Protein AF-A0A4Y2B7N2-F1 (afdb_monomer_lite)

pLDDT: mean 84.97, std 14.89, range [54.94, 98.25]

Radius of gyration: 30.58 Å; chains: 1; bounding box: 47×73×55 Å

Organism: Araneus ventricosus (NCBI:txid182803)

Sequence (98 aa):
MLKFFFLSALVISVQVVTLLVLLHSSGAAGFRIDRNSFTKSPVILVPGDGGSQLDAKLNKPSRVHRFCGKKTEDYFNLWLNPELLMPGILNCWVDNMR

Structure (mmCIF, N/CA/C/O backbone):
data_AF-A0A4Y2B7N2-F1
#
_entry.id   AF-A0A4Y2B7N2-F1
#
loop_
_atom_site.group_PDB
_atom_site.id
_atom_site.type_symbol
_atom_site.label_atom_id
_atom_site.label_alt_id
_atom_site.label_comp_id
_atom_site.label_asym_id
_atom_site.label_entity_id
_atom_site.label_seq_id
_atom_site.pdbx_PDB_ins_code
_atom_site.Cartn_x
_atom_site.Cartn_y
_atom_site.Cartn_z
_atom_site.occupancy
_atom_site.B_iso_or_equiv
_atom_site.auth_seq_id
_atom_site.auth_comp_id
_atom_site.auth_asym_id
_atom_site.auth_atom_id
_atom_site.pdbx_PDB_model_num
ATOM 1 N N . MET A 1 1 ? -23.591 61.390 8.360 1.00 55.84 1 MET A N 1
ATOM 2 C CA . MET A 1 1 ? -24.714 60.887 9.185 1.00 55.84 1 MET A CA 1
ATOM 3 C C . MET A 1 1 ? -25.052 59.419 8.919 1.00 55.84 1 MET A C 1
ATOM 5 O O . MET A 1 1 ? -25.140 58.671 9.878 1.00 55.84 1 MET A O 1
ATOM 9 N N . LEU A 1 2 ? -25.153 58.963 7.664 1.00 56.44 2 LEU A N 1
ATOM 10 C CA . LEU A 1 2 ? -25.573 57.586 7.341 1.00 56.44 2 LEU A CA 1
ATOM 11 C C . LEU A 1 2 ? -24.652 56.475 7.906 1.00 56.44 2 LEU A C 1
ATOM 13 O O . LEU A 1 2 ? -25.142 55.486 8.434 1.00 56.44 2 LEU A O 1
ATOM 17 N N . LYS A 1 3 ? -23.322 56.667 7.902 1.00 54.94 3 LYS A N 1
ATOM 18 C CA . LYS A 1 3 ? -22.353 55.695 8.461 1.00 54.94 3 LYS A CA 1
ATOM 19 C C . LYS A 1 3 ? -22.520 55.433 9.967 1.00 54.94 3 LYS A C 1
ATOM 21 O O . LYS A 1 3 ? -22.296 54.314 10.406 1.00 54.94 3 LYS A O 1
ATOM 26 N N . PHE A 1 4 ? -22.940 56.437 10.742 1.00 60.44 4 PHE A N 1
ATOM 27 C CA . PHE A 1 4 ? -23.185 56.287 12.184 1.00 60.44 4 PHE A CA 1
ATOM 28 C C . PHE A 1 4 ? -24.428 55.435 12.465 1.00 60.44 4 PHE A C 1
ATOM 30 O O . PHE A 1 4 ? -24.431 54.653 13.408 1.00 60.44 4 PHE A O 1
ATOM 37 N N . PHE A 1 5 ? -25.446 55.547 11.608 1.00 60.81 5 PHE A N 1
ATOM 38 C CA . PHE A 1 5 ? -26.694 54.792 11.718 1.00 60.81 5 PHE A CA 1
ATOM 39 C C . PHE A 1 5 ? -26.506 53.306 11.373 1.00 60.81 5 PHE A C 1
ATOM 41 O O . PHE A 1 5 ? -27.065 52.433 12.029 1.00 60.81 5 PHE A O 1
ATOM 48 N N . PHE A 1 6 ? -25.666 53.003 10.377 1.00 64.44 6 PHE A N 1
ATOM 49 C CA . PHE A 1 6 ? -25.309 51.620 10.040 1.00 64.44 6 PHE A CA 1
ATOM 50 C C . PHE A 1 6 ? -24.447 50.957 11.122 1.00 64.44 6 PHE A C 1
ATOM 52 O O . PHE A 1 6 ? -24.633 49.778 11.416 1.00 64.44 6 PHE A O 1
ATOM 59 N N . LEU A 1 7 ? -23.532 51.710 11.743 1.00 69.12 7 LEU A N 1
ATOM 60 C CA . LEU A 1 7 ? -22.664 51.184 12.795 1.00 69.12 7 LEU A CA 1
ATOM 61 C C . LEU A 1 7 ? -23.449 50.880 14.080 1.00 69.12 7 LEU A C 1
ATOM 63 O O . LEU A 1 7 ? -23.232 49.837 14.690 1.00 69.12 7 LEU A O 1
ATOM 67 N N . SER A 1 8 ? -24.403 51.736 14.461 1.00 71.06 8 SER A N 1
ATOM 68 C CA . SER A 1 8 ? -25.267 51.477 15.618 1.00 71.06 8 SER A CA 1
ATOM 69 C C . SER A 1 8 ? -26.218 50.303 15.379 1.00 71.06 8 SER A C 1
ATOM 71 O O . SER A 1 8 ? -26.356 49.458 16.259 1.00 71.06 8 SER A O 1
ATOM 73 N N . ALA A 1 9 ? -26.810 50.186 14.185 1.00 73.25 9 ALA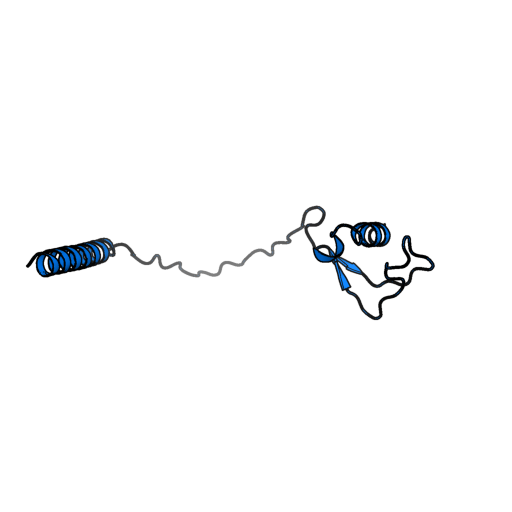 A N 1
ATOM 74 C CA . ALA A 1 9 ? -27.674 49.057 13.833 1.00 73.25 9 ALA A CA 1
ATOM 75 C C . ALA A 1 9 ? -26.925 47.711 13.888 1.00 73.25 9 ALA A C 1
ATOM 77 O O . ALA A 1 9 ? -27.443 46.736 14.438 1.00 73.25 9 ALA A O 1
ATOM 78 N N . LEU A 1 10 ? -25.682 47.668 13.391 1.00 74.69 10 LEU A N 1
ATOM 79 C CA . LEU A 1 10 ? -24.848 46.467 13.452 1.00 74.69 10 LEU A CA 1
ATOM 80 C C . LEU A 1 10 ? -24.482 46.110 14.902 1.00 74.69 10 LEU A C 1
ATOM 82 O O . LEU A 1 10 ? -24.634 44.957 15.302 1.00 74.69 10 LEU A O 1
ATOM 86 N N . VAL A 1 11 ? -24.078 47.090 15.716 1.00 77.69 11 VAL A N 1
ATOM 87 C CA . VAL A 1 11 ? -23.728 46.866 17.131 1.00 77.69 11 VAL A CA 1
ATOM 88 C C . VAL A 1 11 ? -24.931 46.361 17.935 1.00 77.69 11 VAL A C 1
ATOM 90 O O . VAL A 1 11 ? -24.788 45.415 18.708 1.00 77.69 11 VAL A O 1
ATOM 93 N N . ILE A 1 12 ? -26.123 46.923 17.715 1.00 81.06 12 ILE A N 1
ATOM 94 C CA . ILE A 1 12 ? -27.355 46.477 18.384 1.00 81.06 12 ILE A CA 1
ATOM 95 C C . ILE A 1 12 ? -27.681 45.031 17.993 1.00 81.06 12 ILE A C 1
ATOM 97 O O . ILE A 1 12 ? -27.989 44.219 18.865 1.00 81.06 12 ILE A O 1
ATOM 101 N N . SER A 1 13 ? -27.546 44.677 16.711 1.00 80.69 13 SER A N 1
ATOM 102 C CA . SER A 1 13 ? -27.811 43.308 16.253 1.00 80.69 13 SER A CA 1
ATOM 103 C C . SER A 1 13 ? -26.869 42.278 16.894 1.00 80.69 13 SER A C 1
ATOM 105 O O . SER A 1 13 ? -27.325 41.232 17.354 1.00 80.69 13 SER A O 1
ATOM 107 N N . VAL A 1 14 ? -25.575 42.598 17.026 1.00 81.50 14 VAL A N 1
ATOM 108 C CA . VAL A 1 14 ? -24.573 41.711 17.644 1.00 81.50 14 VAL A CA 1
ATOM 109 C C . VAL A 1 14 ? -24.843 41.516 19.141 1.00 81.50 14 VAL A C 1
ATOM 111 O O . VAL A 1 14 ? -24.757 40.391 19.640 1.00 81.50 14 VAL A O 1
ATOM 114 N N . GLN A 1 15 ? -25.212 42.580 19.861 1.00 80.69 15 GLN A N 1
ATOM 115 C CA . GLN A 1 15 ? -25.510 42.500 21.298 1.00 80.69 15 GLN A CA 1
ATOM 116 C C . GLN A 1 15 ? -26.779 41.680 21.574 1.00 80.69 15 GLN A C 1
ATOM 118 O O . GLN A 1 15 ? -26.787 40.854 22.485 1.00 80.69 15 GLN A O 1
ATOM 123 N N . VAL A 1 16 ? -27.822 41.838 20.750 1.00 86.00 16 VAL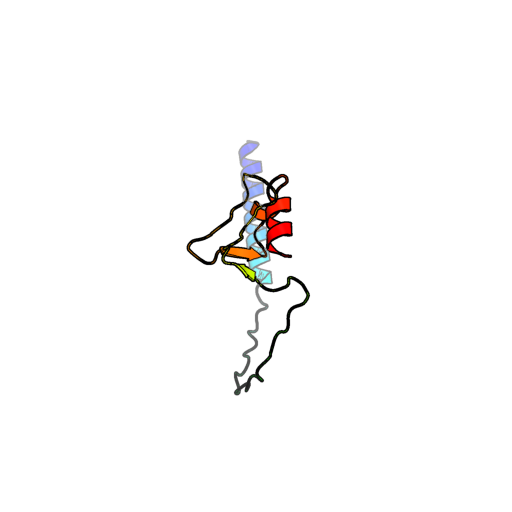 A N 1
ATOM 124 C CA . VAL A 1 16 ? -29.075 41.073 20.879 1.00 86.00 16 VAL A CA 1
ATOM 125 C C . VAL A 1 16 ? -28.852 39.586 20.602 1.00 86.00 16 VAL A C 1
ATOM 127 O O . VAL A 1 16 ? -29.322 38.749 21.370 1.00 86.00 16 VAL A O 1
ATOM 130 N N . VAL A 1 17 ? -28.090 39.240 19.558 1.00 81.94 17 VAL A N 1
ATOM 131 C CA . VAL A 1 17 ? -27.763 37.836 19.246 1.00 81.94 17 VAL A CA 1
ATOM 132 C C . VAL A 1 17 ? -26.935 37.205 20.366 1.00 81.94 17 VAL A C 1
ATOM 134 O O . VAL A 1 17 ? -27.237 36.093 20.793 1.00 81.94 17 VAL A O 1
ATOM 137 N N . THR A 1 18 ? -25.947 37.924 20.902 1.00 79.94 18 THR A N 1
ATOM 138 C CA . THR A 1 18 ? -25.128 37.436 22.025 1.00 79.94 18 THR A CA 1
ATOM 139 C C . THR A 1 18 ? -25.985 37.183 23.269 1.00 79.94 18 THR A C 1
ATOM 141 O O . THR A 1 18 ? -25.869 36.128 23.888 1.00 79.94 18 THR A O 1
ATOM 144 N N . LEU A 1 19 ? -26.905 38.096 23.601 1.00 81.69 19 LEU A N 1
ATOM 145 C CA . LEU A 1 19 ? -27.817 37.936 24.736 1.00 81.69 19 LEU A CA 1
ATOM 146 C C . LEU A 1 19 ? -28.776 36.748 24.538 1.00 81.69 19 LEU A C 1
ATOM 148 O O . LEU A 1 19 ? -28.981 35.968 25.464 1.00 81.69 19 LEU A O 1
ATOM 152 N N . LEU A 1 20 ? -29.317 36.564 23.328 1.00 79.06 20 LEU A N 1
ATOM 153 C CA . LEU A 1 20 ? -30.194 35.434 22.993 1.00 79.06 20 LEU A CA 1
ATOM 154 C C . LEU A 1 20 ? -29.472 34.083 23.082 1.00 79.06 20 LEU A C 1
ATOM 156 O O . LEU A 1 20 ? -30.052 33.122 23.589 1.00 79.06 20 LEU A O 1
ATOM 160 N N . VAL A 1 21 ? -28.215 34.013 22.631 1.00 77.38 21 VAL A N 1
ATOM 161 C CA . VAL A 1 21 ? -27.375 32.807 22.730 1.00 77.38 21 VAL A CA 1
ATOM 162 C C . VAL A 1 21 ? -27.059 32.483 24.192 1.00 77.38 21 VAL A C 1
ATOM 164 O O . VAL A 1 21 ? -27.159 31.325 24.596 1.00 77.38 21 VAL A O 1
ATOM 167 N N . LEU A 1 22 ? -26.751 33.495 25.011 1.00 70.50 22 LEU A N 1
ATOM 168 C CA . LEU A 1 22 ? -26.517 33.309 26.446 1.00 70.50 22 LEU A CA 1
ATOM 169 C C . LEU A 1 22 ? -27.781 32.820 27.173 1.00 70.50 22 LEU A C 1
ATOM 171 O O . LEU A 1 22 ? -27.692 31.892 27.977 1.00 70.50 22 LEU A O 1
ATOM 175 N N . LEU A 1 23 ? -28.958 33.363 26.844 1.00 69.69 23 LEU A N 1
ATOM 176 C CA . LEU A 1 23 ? -30.238 32.942 27.433 1.00 69.69 23 LEU A CA 1
ATOM 177 C C . LEU A 1 23 ? -30.643 31.502 27.056 1.00 69.69 23 LEU A C 1
ATOM 179 O O . LEU A 1 23 ? -31.272 30.825 27.865 1.00 69.69 23 LEU A O 1
ATOM 183 N N . HIS A 1 24 ? -30.244 30.996 25.883 1.00 61.03 24 HIS A N 1
ATOM 184 C CA . HIS A 1 24 ? -30.530 29.613 25.460 1.00 61.03 24 HIS A CA 1
ATOM 185 C C . HIS A 1 24 ? -29.615 28.554 26.099 1.00 61.03 24 HIS A C 1
ATOM 187 O O . HIS A 1 24 ? -29.888 27.361 25.985 1.00 61.03 24 HIS A O 1
ATOM 193 N N . SER A 1 25 ? -28.539 28.953 26.784 1.00 58.25 25 SER A N 1
ATOM 194 C CA . SER A 1 25 ? -27.532 28.014 27.307 1.00 58.25 25 SER A CA 1
ATOM 195 C C . SER A 1 25 ? -27.886 27.348 28.649 1.00 58.25 25 SER A C 1
ATOM 197 O O . SER A 1 25 ? -27.109 26.542 29.162 1.00 58.25 25 SER A O 1
ATOM 199 N N . SER A 1 26 ? -29.077 27.601 29.209 1.00 61.12 26 SER A N 1
ATOM 200 C CA . SER A 1 26 ? -29.553 26.946 30.442 1.00 61.12 26 SER A CA 1
ATOM 201 C C . SER A 1 26 ? -30.088 25.539 30.157 1.00 61.12 26 SER A C 1
ATOM 203 O O . SER A 1 26 ? -31.276 25.261 30.292 1.00 61.12 26 SER A O 1
ATOM 205 N N . GLY A 1 27 ? -29.212 24.645 29.708 1.00 62.38 27 GLY A N 1
ATOM 206 C CA . GLY A 1 27 ? -29.606 23.317 29.247 1.00 62.38 27 GLY A CA 1
ATOM 207 C C . GLY A 1 27 ? -28.466 22.311 29.219 1.00 62.38 27 GLY A C 1
ATOM 208 O O . GLY A 1 27 ? -28.342 21.559 28.263 1.00 62.38 27 GLY A O 1
ATOM 209 N N . ALA A 1 28 ? -27.621 22.286 30.249 1.00 58.00 28 ALA A N 1
ATOM 210 C CA . ALA A 1 28 ? -26.675 21.193 30.455 1.00 58.00 28 ALA A CA 1
ATOM 211 C C . ALA A 1 28 ? -26.723 20.736 31.916 1.00 58.00 28 ALA A C 1
ATOM 213 O O . ALA A 1 28 ? -25.789 20.937 32.691 1.00 58.00 28 ALA A O 1
ATOM 214 N N . ALA A 1 29 ? -27.836 20.108 32.305 1.00 59.12 29 ALA A N 1
ATOM 215 C CA . ALA A 1 29 ? -27.818 19.196 33.44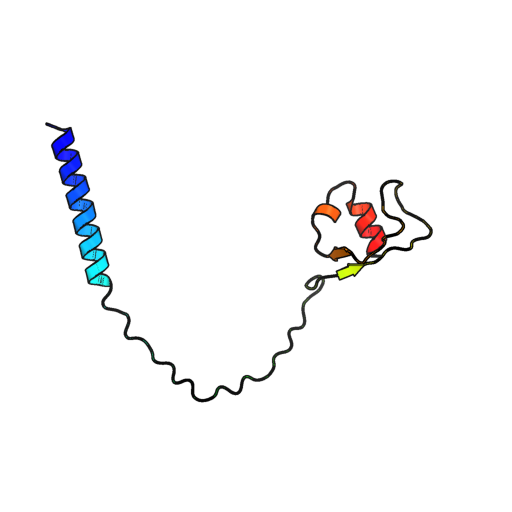0 1.00 59.12 29 ALA A CA 1
ATOM 216 C C . ALA A 1 29 ? -26.887 18.039 33.055 1.00 59.12 29 ALA A C 1
ATOM 218 O O . ALA A 1 29 ? -27.260 17.140 32.303 1.00 59.12 29 ALA A O 1
ATOM 219 N N . GLY A 1 30 ? -25.629 18.133 33.487 1.00 58.19 30 GLY A N 1
ATOM 220 C CA . GLY A 1 30 ? -24.615 17.124 33.230 1.00 58.19 30 GLY A CA 1
ATOM 221 C C . GLY A 1 30 ? -25.079 15.777 33.771 1.00 58.19 30 GLY A C 1
ATOM 222 O O . GLY A 1 30 ? -25.159 15.579 34.982 1.00 58.19 30 GLY A O 1
ATOM 223 N N . PHE A 1 31 ? -25.379 14.851 32.865 1.00 57.19 31 PHE A N 1
ATOM 224 C CA . PHE A 1 31 ? -25.590 13.451 33.190 1.00 57.19 31 PHE A CA 1
ATOM 225 C C . PHE A 1 31 ? -24.281 12.902 33.773 1.00 57.19 31 PHE A C 1
ATOM 227 O O . PHE A 1 31 ? -23.289 12.721 33.064 1.00 57.19 31 PHE A O 1
ATOM 234 N N . ARG A 1 32 ? -24.246 12.686 35.093 1.00 59.50 32 ARG A N 1
ATOM 235 C CA . ARG A 1 32 ? -23.158 11.949 35.738 1.00 59.50 32 ARG A CA 1
ATOM 236 C C . ARG A 1 32 ? -23.326 10.476 35.376 1.00 59.50 32 ARG A C 1
ATOM 238 O O . ARG A 1 32 ? -24.132 9.786 35.989 1.00 59.50 32 ARG A O 1
ATOM 245 N N . ILE A 1 33 ? -22.568 10.007 34.382 1.00 64.50 33 ILE A N 1
ATOM 246 C CA . ILE A 1 33 ? -22.373 8.569 34.180 1.00 64.50 33 ILE A CA 1
ATOM 247 C C . ILE A 1 33 ? -21.591 8.060 35.382 1.00 64.50 33 ILE A C 1
ATOM 249 O O . ILE A 1 33 ? -20.395 8.329 35.514 1.00 64.50 33 ILE A O 1
ATOM 253 N N . ASP A 1 34 ? -22.284 7.350 36.264 1.00 59.66 34 ASP A N 1
ATOM 254 C CA . ASP A 1 34 ? -21.654 6.525 37.278 1.00 59.66 34 ASP A CA 1
ATOM 255 C C . ASP A 1 34 ? -20.801 5.473 36.553 1.00 59.66 34 ASP A C 1
ATOM 257 O O . ASP A 1 34 ? -21.321 4.580 35.879 1.00 59.66 34 ASP A O 1
ATOM 261 N N . ARG A 1 35 ? -19.469 5.621 36.606 1.00 65.12 35 ARG A N 1
ATOM 262 C CA . ARG A 1 35 ? -18.514 4.637 36.075 1.00 65.12 35 ARG A CA 1
ATOM 263 C C . ARG A 1 35 ? -18.439 3.447 37.030 1.00 65.12 35 ARG A C 1
ATOM 265 O O . ARG A 1 35 ? -17.355 3.070 37.468 1.00 65.12 35 ARG A O 1
ATOM 272 N N . ASN A 1 36 ? -19.581 2.841 37.340 1.00 61.28 36 ASN A N 1
ATOM 273 C CA . ASN A 1 36 ? -19.577 1.499 37.885 1.00 61.28 36 ASN A CA 1
ATOM 274 C C . ASN A 1 36 ? -18.960 0.582 36.816 1.00 61.28 36 ASN A C 1
ATOM 276 O O . ASN A 1 36 ? -19.315 0.663 35.640 1.00 61.28 36 ASN A O 1
ATOM 280 N N . SER A 1 37 ? -17.953 -0.185 37.227 1.00 67.38 37 SER A N 1
ATOM 281 C CA . SER A 1 37 ? -17.020 -0.961 36.404 1.00 67.38 37 SER A CA 1
ATOM 282 C C . SER A 1 37 ? -17.680 -1.638 35.195 1.00 67.38 37 SER A C 1
ATOM 284 O O . SER A 1 37 ? -18.207 -2.745 35.288 1.00 67.38 37 SER A O 1
ATOM 286 N N . PHE A 1 38 ? -17.625 -0.986 34.030 1.00 64.75 38 PHE A N 1
ATOM 287 C CA . PHE A 1 38 ? -17.886 -1.649 32.758 1.00 64.75 38 PHE A CA 1
ATOM 288 C C . PHE A 1 38 ? -16.684 -2.555 32.491 1.00 64.75 38 PHE A C 1
ATOM 290 O O . PHE A 1 38 ? -15.658 -2.111 31.966 1.00 64.75 38 PHE A O 1
ATOM 297 N N . THR A 1 39 ? -16.794 -3.825 32.868 1.00 78.12 39 THR A N 1
ATOM 298 C CA . THR A 1 39 ? -15.933 -4.880 32.336 1.00 78.12 39 THR A CA 1
ATOM 299 C C . THR A 1 39 ? -16.183 -4.948 30.831 1.00 78.12 39 THR A C 1
ATOM 301 O O . THR A 1 39 ? -17.113 -5.587 30.345 1.00 78.12 39 THR A O 1
ATOM 304 N N . LYS A 1 40 ? -15.396 -4.187 30.063 1.00 84.88 40 LYS A N 1
ATOM 305 C CA . LYS A 1 40 ? -15.496 -4.190 28.604 1.00 84.88 40 LYS A CA 1
ATOM 306 C C . LYS A 1 40 ? -15.142 -5.586 28.111 1.00 84.88 40 LYS A C 1
ATOM 308 O O . LYS A 1 40 ? -14.051 -6.081 28.381 1.00 84.88 40 LYS A O 1
ATOM 313 N N . SER A 1 41 ? -16.071 -6.205 27.392 1.00 91.12 41 SER A N 1
ATOM 314 C CA . SER A 1 41 ? -15.782 -7.447 26.681 1.00 91.12 41 SER A CA 1
ATOM 315 C C . SER A 1 41 ? -14.780 -7.152 25.557 1.00 91.12 41 SER A C 1
ATOM 317 O O . SER A 1 41 ? -14.923 -6.121 24.891 1.00 91.12 41 SER A O 1
ATOM 319 N N . PRO A 1 42 ? -13.755 -7.997 25.346 1.00 94.56 42 PRO A N 1
ATOM 320 C CA . PRO A 1 42 ? -12.841 -7.824 24.226 1.00 94.56 42 PRO A CA 1
ATOM 321 C C . PRO A 1 42 ? -13.610 -7.954 22.905 1.00 94.56 42 PRO A C 1
ATOM 323 O O . PRO A 1 42 ? -14.446 -8.842 22.751 1.00 94.56 42 PRO A O 1
ATOM 326 N N . VAL A 1 43 ? -13.321 -7.068 21.952 1.00 95.50 43 VAL A N 1
ATOM 327 C CA . VAL A 1 43 ? -13.913 -7.072 20.607 1.00 95.50 43 VAL A CA 1
ATOM 328 C C . VAL A 1 43 ? -12.801 -7.316 19.596 1.00 95.50 43 VAL A C 1
ATOM 330 O O . VAL A 1 43 ? -11.785 -6.624 19.621 1.00 95.50 43 VAL A O 1
ATOM 333 N N . ILE A 1 44 ? -13.001 -8.284 18.702 1.00 96.56 44 ILE A N 1
ATOM 334 C CA . ILE A 1 44 ? -12.115 -8.541 17.563 1.00 96.56 44 ILE A CA 1
ATOM 335 C C . ILE A 1 44 ? -12.767 -7.928 16.327 1.00 96.56 44 ILE A C 1
ATOM 337 O O . ILE A 1 44 ? -13.910 -8.248 16.005 1.00 96.56 44 ILE A O 1
ATOM 341 N N . LEU A 1 45 ? -12.044 -7.045 15.643 1.00 97.00 45 LEU A N 1
ATOM 342 C CA . LEU A 1 45 ? -12.493 -6.434 14.396 1.00 97.00 45 LEU A CA 1
ATOM 343 C C . LEU A 1 45 ? -11.853 -7.180 13.229 1.00 97.00 45 LEU A C 1
ATOM 345 O O . LEU A 1 45 ? -10.632 -7.189 13.094 1.00 97.00 45 LEU A O 1
ATOM 349 N N . VAL A 1 46 ? -12.685 -7.805 12.399 1.00 97.38 46 VAL A N 1
ATOM 350 C CA . VAL A 1 46 ? -12.254 -8.462 11.162 1.00 97.38 46 VAL A CA 1
ATOM 351 C C . VAL A 1 46 ? -12.616 -7.537 9.997 1.00 97.38 46 VAL A C 1
ATOM 353 O O . VAL A 1 46 ? -13.800 -7.248 9.812 1.00 97.38 46 VAL A O 1
ATOM 356 N N . PRO A 1 47 ? -11.631 -7.022 9.247 1.00 98.06 47 PRO A N 1
ATOM 357 C CA . PRO A 1 47 ? -11.886 -6.122 8.132 1.00 98.06 47 PRO A CA 1
ATOM 358 C C . PRO A 1 47 ? -12.408 -6.878 6.903 1.00 98.06 47 PRO A C 1
ATOM 360 O O . PRO A 1 47 ? -12.250 -8.092 6.786 1.00 98.06 47 PRO A O 1
ATOM 363 N N . GLY A 1 48 ? -13.018 -6.132 5.977 1.00 97.62 48 GLY A N 1
ATOM 364 C CA . GLY A 1 48 ? -13.346 -6.620 4.636 1.00 97.62 48 GLY A CA 1
ATOM 365 C C . GLY A 1 48 ? -12.119 -6.709 3.721 1.00 97.62 48 GLY A C 1
ATOM 366 O O . GLY A 1 48 ? -10.978 -6.487 4.140 1.00 97.62 48 GLY A O 1
ATOM 367 N N . ASP A 1 49 ? -12.352 -7.001 2.446 1.00 96.56 49 ASP A N 1
ATOM 368 C CA . ASP A 1 49 ? -11.315 -7.038 1.419 1.00 96.56 49 ASP A CA 1
ATOM 369 C C . ASP A 1 49 ? -10.667 -5.658 1.223 1.00 96.56 49 ASP A C 1
ATOM 371 O O . ASP A 1 49 ? -11.328 -4.626 1.147 1.00 96.56 49 ASP A O 1
ATOM 375 N N . GLY A 1 50 ? -9.332 -5.614 1.235 1.00 95.75 50 GLY A N 1
ATOM 376 C CA . GLY A 1 50 ? -8.586 -4.352 1.176 1.00 95.75 50 GLY A CA 1
ATOM 377 C C . GLY A 1 50 ? -8.762 -3.439 2.402 1.00 95.75 50 GLY A C 1
ATOM 378 O O . GLY A 1 50 ? -8.227 -2.333 2.413 1.00 95.75 50 GLY A O 1
ATOM 379 N N . GLY A 1 51 ? -9.452 -3.877 3.459 1.00 97.56 51 GLY A N 1
ATOM 380 C CA . GLY A 1 51 ? -9.672 -3.095 4.683 1.00 97.56 51 GLY A CA 1
ATOM 381 C C . GLY A 1 51 ? -8.489 -3.087 5.659 1.00 97.56 51 GLY A C 1
ATOM 382 O O . GLY A 1 51 ? -8.640 -2.689 6.812 1.00 97.56 51 GLY A O 1
ATOM 383 N N . SER A 1 52 ? -7.321 -3.576 5.245 1.00 97.00 52 SER A N 1
ATOM 384 C CA . SER A 1 52 ? -6.093 -3.609 6.043 1.00 97.00 52 SER A CA 1
ATOM 385 C C . SER A 1 52 ? -4.890 -3.288 5.189 1.00 97.00 52 SER A C 1
ATOM 387 O O . SER A 1 52 ? -4.875 -3.584 3.997 1.00 97.00 52 SER A O 1
ATOM 389 N N . GLN A 1 53 ? -3.885 -2.683 5.813 1.00 97.56 53 GLN A N 1
ATOM 390 C CA . GLN A 1 53 ? -2.652 -2.346 5.123 1.00 97.56 53 GLN A CA 1
ATOM 391 C C . GLN A 1 53 ? -1.872 -3.604 4.751 1.00 97.56 53 GLN A C 1
ATOM 393 O O . GLN A 1 53 ? -1.884 -4.595 5.483 1.00 97.56 53 GLN A O 1
ATOM 398 N N . LEU A 1 54 ? -1.188 -3.536 3.615 1.00 97.62 54 LEU A N 1
ATOM 399 C CA . LEU A 1 54 ? -0.280 -4.572 3.149 1.00 97.62 54 LEU A CA 1
ATOM 400 C C . LEU 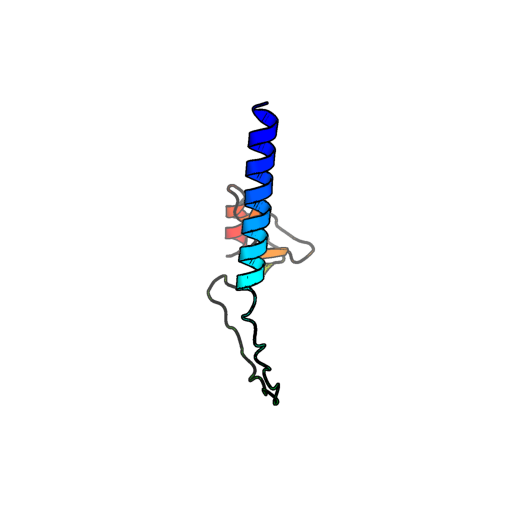A 1 54 ? 1.081 -3.943 2.892 1.00 97.62 54 LEU A C 1
ATOM 402 O O . LEU A 1 54 ? 1.189 -2.987 2.122 1.00 97.62 54 LEU A O 1
ATOM 406 N N . ASP A 1 55 ? 2.106 -4.535 3.489 1.00 98.12 55 ASP A N 1
ATOM 407 C CA . ASP A 1 55 ? 3.494 -4.181 3.239 1.00 98.12 55 ASP A CA 1
ATOM 408 C C . ASP A 1 55 ? 4.173 -5.282 2.424 1.00 98.12 55 ASP A C 1
ATOM 410 O O . ASP A 1 55 ? 3.903 -6.472 2.602 1.00 98.12 55 ASP A O 1
ATOM 414 N N . ALA A 1 56 ? 5.080 -4.893 1.531 1.00 97.88 56 ALA A N 1
ATOM 415 C CA . ALA A 1 56 ? 5.814 -5.825 0.682 1.00 97.88 56 ALA A CA 1
ATOM 416 C C . ALA A 1 56 ? 7.308 -5.500 0.645 1.00 97.88 56 ALA A C 1
ATOM 418 O O . ALA A 1 56 ? 7.712 -4.350 0.788 1.00 97.88 56 ALA A O 1
ATOM 419 N N . LYS A 1 57 ? 8.134 -6.521 0.401 1.00 98.25 57 LYS A N 1
ATOM 420 C CA . LYS A 1 57 ? 9.565 -6.385 0.104 1.00 98.25 57 LYS A CA 1
ATOM 421 C C . LYS A 1 57 ? 9.878 -7.153 -1.174 1.00 98.25 57 LYS A C 1
ATOM 423 O O . LYS A 1 57 ? 9.545 -8.330 -1.289 1.00 98.25 57 LYS A O 1
ATOM 428 N N . LEU A 1 58 ? 10.486 -6.489 -2.154 1.00 98.00 58 LEU A N 1
ATOM 429 C CA . LEU A 1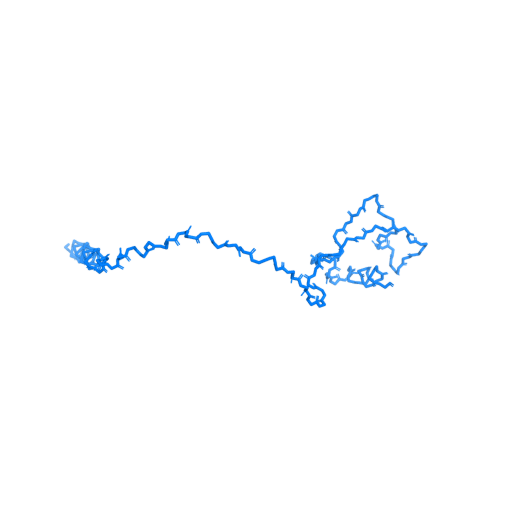 58 ? 10.673 -7.072 -3.485 1.00 98.00 58 LEU A CA 1
ATOM 430 C C . LEU A 1 58 ? 12.015 -7.795 -3.593 1.00 98.00 58 LEU A C 1
ATOM 432 O O . LEU A 1 58 ? 13.045 -7.288 -3.149 1.00 98.00 58 LEU A O 1
ATOM 436 N N .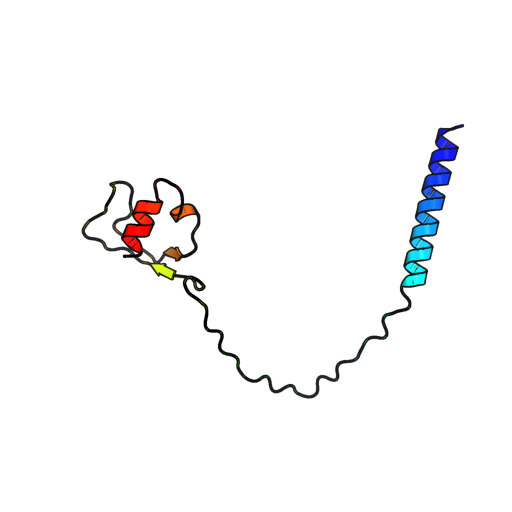 ASN A 1 59 ? 12.005 -8.943 -4.267 1.00 97.62 59 ASN A N 1
ATOM 437 C CA . ASN A 1 59 ? 13.195 -9.604 -4.804 1.00 97.62 59 ASN A CA 1
ATOM 438 C C . ASN A 1 59 ? 12.822 -10.419 -6.056 1.00 97.62 59 ASN A C 1
ATOM 440 O O . ASN A 1 59 ? 12.829 -11.650 -6.054 1.00 97.62 59 ASN A O 1
ATOM 444 N N . LYS A 1 60 ? 12.398 -9.721 -7.112 1.00 96.88 60 LYS A N 1
ATOM 445 C CA . LYS A 1 60 ? 11.808 -10.321 -8.316 1.00 96.88 60 LYS A CA 1
ATOM 446 C C . LYS A 1 60 ? 12.877 -10.602 -9.382 1.00 96.88 60 LYS A C 1
ATOM 448 O O . LYS A 1 60 ? 13.713 -9.731 -9.649 1.00 96.88 60 LYS A O 1
ATOM 453 N N . PRO A 1 61 ? 12.828 -11.755 -10.080 1.00 96.50 61 PRO A N 1
ATOM 454 C CA . PRO A 1 61 ? 13.776 -12.059 -11.156 1.00 96.50 61 PRO A CA 1
ATOM 455 C C . PRO A 1 61 ? 13.572 -11.141 -12.377 1.00 96.50 61 PRO A C 1
ATOM 457 O O . PRO A 1 61 ? 14.527 -10.711 -13.035 1.00 96.50 61 PRO A O 1
ATOM 460 N N . SER A 1 62 ? 12.327 -10.760 -12.655 1.00 95.44 62 SER A N 1
ATOM 461 C CA . SER A 1 62 ? 11.918 -9.915 -13.779 1.00 95.44 62 SER A CA 1
ATOM 462 C C . SER A 1 62 ? 10.955 -8.810 -13.328 1.00 95.44 62 SER A C 1
ATOM 464 O O . SER A 1 62 ? 10.529 -8.767 -12.178 1.00 95.44 62 SER A O 1
ATOM 466 N N . ARG A 1 63 ? 10.696 -7.852 -14.225 1.00 95.25 63 ARG A N 1
ATOM 467 C CA . ARG A 1 63 ? 9.728 -6.765 -14.038 1.00 95.25 63 ARG A CA 1
ATOM 468 C C . ARG A 1 63 ? 9.012 -6.501 -15.352 1.00 95.25 63 ARG A C 1
ATOM 470 O O . ARG A 1 63 ? 9.659 -6.587 -16.396 1.00 95.25 63 ARG A O 1
ATOM 477 N N . VAL A 1 64 ? 7.733 -6.145 -15.286 1.00 95.56 64 VAL A N 1
ATOM 478 C CA . VAL A 1 64 ? 6.906 -5.872 -16.477 1.00 95.56 64 VAL A CA 1
ATOM 479 C C . VAL A 1 64 ? 7.399 -4.672 -17.288 1.00 95.56 64 VAL A C 1
ATOM 481 O O . VAL A 1 64 ? 7.454 -4.733 -18.510 1.00 95.56 64 VAL A O 1
ATOM 484 N N . HIS A 1 65 ? 7.835 -3.605 -16.614 1.00 94.88 65 HIS A N 1
ATOM 485 C CA . HIS A 1 65 ? 8.376 -2.402 -17.248 1.00 94.88 65 HIS A CA 1
ATOM 486 C C . HIS A 1 65 ? 9.715 -2.022 -16.625 1.00 94.88 65 HIS A C 1
ATOM 488 O O . HIS A 1 65 ? 9.959 -2.283 -15.448 1.00 94.88 65 HIS A O 1
ATOM 494 N N . ARG A 1 66 ? 10.599 -1.360 -17.385 1.00 93.19 66 ARG A N 1
ATOM 495 C CA . ARG A 1 66 ? 11.951 -1.003 -16.915 1.00 93.19 66 ARG A CA 1
ATOM 496 C C . ARG A 1 66 ? 11.945 -0.017 -15.738 1.00 93.19 66 ARG A C 1
ATOM 498 O O . ARG A 1 66 ? 12.931 0.024 -15.016 1.00 93.19 66 ARG A O 1
ATOM 505 N N . PHE A 1 67 ? 10.880 0.739 -15.518 1.00 93.88 67 PHE A N 1
ATOM 506 C CA . PHE A 1 67 ? 10.787 1.665 -14.387 1.00 93.88 67 PHE A CA 1
ATOM 507 C C . PHE A 1 67 ? 10.267 1.006 -13.096 1.00 93.88 67 PHE A C 1
ATOM 509 O O . PHE A 1 67 ? 10.422 1.585 -12.029 1.00 93.88 67 PHE A O 1
ATOM 516 N N . CYS A 1 68 ? 9.714 -0.213 -13.144 1.00 96.12 68 CYS A N 1
ATOM 517 C CA . CYS A 1 68 ? 9.247 -0.894 -11.933 1.00 96.12 68 CYS A CA 1
ATOM 518 C C . CYS A 1 68 ? 10.417 -1.362 -11.052 1.00 96.12 68 CYS A C 1
ATOM 520 O O . CYS A 1 68 ? 11.453 -1.808 -11.553 1.00 96.12 68 CYS A O 1
ATOM 522 N N . GLY A 1 69 ? 10.258 -1.332 -9.731 1.00 95.31 69 GLY A N 1
ATOM 523 C CA . GLY A 1 69 ? 11.244 -1.899 -8.808 1.00 95.31 69 GLY A CA 1
ATOM 524 C C . GLY A 1 69 ? 11.394 -3.415 -8.988 1.00 95.31 69 GLY A C 1
ATOM 525 O O . GLY A 1 69 ? 10.409 -4.119 -9.181 1.00 95.31 69 GLY A O 1
ATOM 526 N N . LYS A 1 70 ? 12.632 -3.927 -8.938 1.00 97.06 70 LYS A N 1
ATOM 527 C CA . LYS A 1 70 ? 12.892 -5.380 -8.831 1.00 97.06 70 LYS A CA 1
ATOM 528 C C . LYS A 1 70 ? 13.189 -5.815 -7.403 1.00 97.06 70 LYS A C 1
ATOM 530 O O . LYS A 1 70 ? 12.825 -6.920 -7.015 1.00 97.06 70 LYS A O 1
ATOM 535 N N . LYS A 1 71 ? 13.888 -4.966 -6.653 1.00 97.69 71 LYS A N 1
ATOM 536 C CA . LYS A 1 71 ? 14.351 -5.240 -5.300 1.00 97.69 71 LYS A CA 1
ATOM 537 C C . LYS A 1 71 ? 14.131 -4.010 -4.430 1.00 97.69 71 LYS A C 1
ATOM 539 O O . LYS A 1 71 ? 14.319 -2.898 -4.924 1.00 97.69 71 LYS A O 1
ATOM 544 N N . THR A 1 72 ? 13.733 -4.220 -3.182 1.00 97.81 72 THR A N 1
ATOM 545 C CA . THR A 1 72 ? 13.688 -3.175 -2.152 1.00 97.81 72 THR A CA 1
ATOM 546 C C . THR A 1 72 ? 14.554 -3.599 -0.971 1.00 97.81 72 THR A C 1
ATOM 548 O O . THR A 1 72 ? 14.652 -4.790 -0.663 1.00 97.81 72 THR A O 1
ATOM 551 N N . GLU A 1 73 ? 15.215 -2.634 -0.332 1.00 98.06 73 GLU A N 1
ATOM 552 C CA . GLU A 1 73 ? 16.026 -2.908 0.861 1.00 98.06 73 GLU A CA 1
ATOM 553 C C . GLU A 1 73 ? 15.137 -3.196 2.074 1.00 98.06 73 GLU A C 1
ATOM 555 O O . GLU A 1 73 ? 15.404 -4.140 2.813 1.00 98.06 73 GLU A O 1
ATOM 560 N N . ASP A 1 74 ? 14.008 -2.495 2.192 1.00 98.00 74 ASP A N 1
ATOM 561 C CA . ASP A 1 74 ? 13.039 -2.650 3.277 1.00 98.00 74 ASP A CA 1
ATOM 562 C C . ASP A 1 74 ? 11.627 -2.955 2.764 1.00 98.00 74 ASP A C 1
ATOM 564 O O . ASP A 1 74 ? 11.365 -3.008 1.552 1.00 98.00 74 ASP A O 1
ATOM 568 N N . TYR A 1 75 ? 10.730 -3.207 3.719 1.00 98.19 75 TYR A N 1
ATOM 569 C CA . TYR A 1 75 ? 9.299 -3.263 3.466 1.00 98.19 75 TYR A CA 1
ATOM 570 C C . TYR A 1 75 ? 8.770 -1.865 3.143 1.00 98.19 75 TYR A C 1
ATOM 572 O O . TYR A 1 75 ? 9.176 -0.879 3.756 1.00 98.19 75 TYR A O 1
ATOM 580 N N . PHE A 1 76 ? 7.856 -1.787 2.184 1.00 97.56 76 PHE A N 1
ATOM 581 C CA . PHE A 1 76 ? 7.138 -0.564 1.842 1.00 97.56 76 PHE A CA 1
ATOM 582 C C . PHE A 1 76 ? 5.636 -0.829 1.846 1.00 97.56 76 PHE A C 1
ATOM 584 O O . PHE A 1 76 ? 5.204 -1.954 1.581 1.00 97.56 76 PHE A O 1
ATOM 591 N N . ASN A 1 77 ? 4.852 0.222 2.086 1.00 97.69 77 ASN A N 1
ATOM 592 C CA . ASN A 1 77 ? 3.401 0.134 2.022 1.00 97.69 77 ASN A CA 1
ATOM 593 C C . ASN A 1 77 ? 2.937 -0.061 0.574 1.00 97.69 77 ASN A C 1
ATOM 595 O O . ASN A 1 77 ? 3.041 0.845 -0.261 1.00 97.69 77 ASN A O 1
ATOM 599 N N . LEU A 1 78 ? 2.454 -1.268 0.285 1.00 97.38 78 LEU A N 1
ATOM 600 C CA . LEU A 1 78 ? 1.921 -1.668 -1.013 1.00 97.38 78 LEU A CA 1
ATOM 601 C C . LEU A 1 78 ? 0.421 -1.357 -1.115 1.00 97.38 78 LEU A C 1
ATOM 603 O O . LEU A 1 78 ? -0.065 -1.034 -2.201 1.00 97.38 78 LEU A O 1
ATOM 607 N N . TRP A 1 79 ? -0.305 -1.434 0.004 1.00 97.50 79 TRP A N 1
ATOM 608 C CA . TRP A 1 79 ? -1.718 -1.077 0.084 1.00 97.50 79 TRP A CA 1
ATOM 609 C C . TRP A 1 79 ? -2.053 -0.402 1.426 1.00 97.50 79 TRP A C 1
ATOM 611 O O . TRP A 1 79 ? -1.681 -0.909 2.480 1.00 97.50 79 TRP A O 1
ATOM 621 N N . LEU A 1 80 ? -2.771 0.719 1.471 1.00 95.94 80 LEU A N 1
ATOM 622 C CA . LEU A 1 80 ? -3.200 1.567 0.359 1.00 95.94 80 LEU A CA 1
ATOM 623 C C . LEU A 1 80 ? -2.190 2.706 0.160 1.00 95.94 80 LEU A C 1
ATOM 625 O O . LEU A 1 80 ? -2.118 3.610 0.989 1.00 95.94 80 LEU A O 1
ATOM 629 N N . ASN A 1 81 ? -1.485 2.708 -0.973 1.00 96.56 81 ASN A N 1
ATOM 630 C CA . ASN A 1 81 ? -0.607 3.807 -1.366 1.00 96.56 81 ASN A CA 1
ATOM 631 C C . ASN A 1 81 ? -1.081 4.427 -2.699 1.00 96.56 81 ASN A C 1
ATOM 633 O O . ASN A 1 81 ? -0.884 3.815 -3.752 1.00 96.56 81 ASN A O 1
ATOM 637 N N . PRO A 1 82 ? -1.685 5.632 -2.688 1.00 95.06 82 PRO A N 1
ATOM 638 C CA . PRO A 1 82 ? -2.217 6.273 -3.894 1.00 95.06 82 PRO A CA 1
ATOM 639 C C . PRO A 1 82 ? -1.178 6.556 -4.985 1.00 95.06 82 PRO A C 1
ATOM 641 O O . PRO A 1 82 ? -1.523 6.534 -6.165 1.00 95.06 82 PRO A O 1
ATOM 644 N N . GLU A 1 83 ? 0.089 6.778 -4.628 1.00 95.12 83 GLU A N 1
ATOM 645 C CA . GLU A 1 83 ? 1.160 7.025 -5.604 1.00 95.12 83 GLU A CA 1
ATOM 646 C C . GLU A 1 83 ? 1.393 5.800 -6.502 1.00 95.12 83 GLU A C 1
ATOM 648 O O . GLU A 1 83 ? 1.674 5.930 -7.695 1.00 95.12 83 GLU A O 1
ATOM 653 N N . LEU A 1 84 ? 1.196 4.595 -5.953 1.00 95.31 84 LEU A N 1
ATOM 654 C CA . LEU A 1 84 ? 1.308 3.335 -6.690 1.00 95.31 84 LEU A CA 1
ATOM 655 C C . LEU A 1 84 ? 0.097 3.060 -7.596 1.00 95.31 84 LEU A C 1
ATOM 657 O O . LEU A 1 84 ? 0.185 2.215 -8.487 1.00 95.31 84 LEU A O 1
ATOM 661 N N . LEU A 1 85 ? -1.010 3.781 -7.397 1.00 95.00 85 LEU A N 1
ATOM 662 C CA . LEU A 1 85 ? -2.246 3.649 -8.176 1.00 95.00 85 LEU A CA 1
ATOM 663 C C . LEU A 1 85 ? -2.340 4.658 -9.330 1.00 95.00 85 LEU A C 1
ATOM 665 O O . LEU A 1 85 ? -3.308 4.644 -10.091 1.00 95.00 85 LEU A O 1
ATOM 669 N N . MET A 1 86 ? -1.337 5.524 -9.489 1.00 94.56 86 MET A N 1
ATOM 670 C CA . MET A 1 86 ? -1.288 6.475 -10.595 1.00 94.56 86 MET A CA 1
ATOM 671 C C . MET A 1 86 ? -1.097 5.770 -11.952 1.00 94.56 86 MET A C 1
ATOM 673 O O . MET A 1 86 ? -0.390 4.755 -12.040 1.00 94.56 86 MET A O 1
ATOM 677 N N . PRO A 1 87 ? -1.657 6.327 -13.047 1.00 90.19 87 PRO A N 1
ATOM 678 C CA . PRO A 1 87 ? -1.383 5.851 -14.399 1.00 90.19 87 PRO A CA 1
ATOM 679 C C . PRO A 1 87 ? 0.125 5.783 -14.671 1.00 90.19 87 PRO A C 1
ATOM 681 O O . PRO A 1 87 ? 0.877 6.694 -14.334 1.00 90.19 87 PRO A O 1
ATOM 684 N N . GLY A 1 88 ? 0.577 4.679 -15.264 1.00 89.19 88 GLY A N 1
ATOM 685 C CA . GLY A 1 88 ? 1.997 4.367 -15.448 1.00 89.19 88 GLY A CA 1
ATOM 686 C C . GLY A 1 88 ? 2.533 3.414 -14.379 1.00 89.19 88 GLY A C 1
ATOM 687 O O . GLY A 1 88 ? 3.053 2.355 -14.731 1.00 89.19 88 GLY A O 1
ATOM 688 N N . ILE A 1 89 ? 2.348 3.727 -13.092 1.00 95.62 89 ILE A N 1
ATOM 689 C CA . ILE A 1 89 ? 2.868 2.913 -11.973 1.00 95.62 89 ILE A CA 1
ATOM 690 C C . ILE A 1 89 ? 1.909 1.785 -11.585 1.00 95.62 89 ILE A C 1
ATOM 692 O O . ILE A 1 89 ? 2.365 0.737 -11.125 1.00 95.62 89 ILE A O 1
ATOM 696 N N . LEU A 1 90 ? 0.615 1.934 -11.886 1.00 96.50 90 LEU A N 1
ATOM 697 C CA . LEU A 1 90 ? -0.411 0.920 -11.628 1.00 96.50 90 LEU A CA 1
ATOM 698 C C . LEU A 1 90 ? -0.022 -0.473 -12.154 1.00 96.50 90 LEU A C 1
ATOM 700 O O . LEU A 1 90 ? -0.241 -1.471 -11.479 1.00 96.50 90 LEU A O 1
ATOM 704 N N . ASN A 1 91 ? 0.636 -0.558 -13.314 1.00 96.25 91 ASN A N 1
ATOM 705 C CA . ASN A 1 91 ? 1.101 -1.838 -13.862 1.00 96.25 91 ASN A CA 1
ATOM 706 C C . ASN A 1 91 ? 2.199 -2.491 -13.006 1.00 96.25 91 ASN A C 1
ATOM 708 O O . ASN A 1 91 ? 2.277 -3.715 -12.945 1.00 96.25 91 ASN A O 1
ATOM 712 N N . CYS A 1 92 ? 3.046 -1.698 -12.343 1.00 96.94 92 CYS A N 1
ATOM 713 C CA . CYS A 1 92 ? 4.009 -2.214 -11.372 1.00 96.94 92 CYS A CA 1
ATOM 714 C C . CYS A 1 92 ? 3.303 -2.704 -10.103 1.00 96.94 92 CYS A C 1
ATOM 716 O O . CYS A 1 92 ? 3.684 -3.735 -9.557 1.00 96.94 92 CYS A O 1
ATOM 718 N N . TRP A 1 93 ? 2.283 -1.974 -9.638 1.00 97.38 93 TRP A N 1
ATOM 719 C CA . TRP A 1 93 ? 1.490 -2.360 -8.471 1.00 97.38 93 TRP A CA 1
ATOM 720 C C . TRP A 1 93 ? 0.747 -3.680 -8.710 1.00 97.38 93 TRP A C 1
ATOM 722 O O . TRP A 1 93 ? 0.898 -4.606 -7.918 1.00 97.38 93 TRP A O 1
ATOM 732 N N . VAL A 1 94 ? 0.062 -3.821 -9.851 1.00 96.88 94 VAL A N 1
ATOM 733 C CA . VAL A 1 94 ? -0.610 -5.072 -10.250 1.00 96.88 94 VAL A CA 1
ATOM 734 C C . VAL A 1 94 ? 0.377 -6.244 -10.307 1.00 96.88 94 VAL A C 1
ATOM 736 O O . VAL A 1 94 ? 0.088 -7.314 -9.783 1.00 96.88 94 VAL A O 1
ATOM 739 N N . ASP A 1 95 ? 1.563 -6.041 -10.889 1.00 96.94 95 ASP A N 1
ATOM 740 C CA . ASP A 1 95 ? 2.613 -7.068 -10.968 1.00 96.94 95 ASP A CA 1
ATOM 741 C C . ASP A 1 95 ? 3.182 -7.456 -9.589 1.00 96.94 95 ASP A C 1
ATOM 743 O O . ASP A 1 95 ? 3.754 -8.532 -9.447 1.00 96.94 95 ASP A O 1
ATOM 747 N N . ASN A 1 96 ? 3.073 -6.593 -8.575 1.00 96.88 96 ASN A N 1
ATOM 748 C CA . ASN A 1 96 ? 3.529 -6.874 -7.207 1.00 96.88 96 ASN A CA 1
ATOM 749 C C . ASN A 1 96 ? 2.437 -7.473 -6.309 1.00 96.88 96 ASN A C 1
ATOM 751 O O . ASN A 1 96 ? 2.771 -8.100 -5.311 1.00 96.88 96 ASN A O 1
ATOM 755 N N . MET A 1 97 ? 1.162 -7.263 -6.645 1.00 95.94 97 MET A N 1
ATOM 756 C CA . MET A 1 97 ? 0.012 -7.837 -5.936 1.00 95.94 97 MET A CA 1
ATOM 757 C C . MET A 1 97 ? -0.315 -9.274 -6.376 1.00 95.94 97 MET A C 1
ATOM 759 O O . MET A 1 97 ? -1.078 -9.955 -5.694 1.00 95.94 97 MET A O 1
ATOM 763 N N . ARG A 1 98 ? 0.226 -9.714 -7.518 1.00 91.38 98 ARG A N 1
ATOM 764 C CA . ARG A 1 98 ? 0.108 -11.074 -8.065 1.00 91.38 98 ARG A CA 1
ATOM 765 C C . ARG A 1 98 ? 1.184 -12.002 -7.509 1.00 91.38 98 ARG A C 1
ATOM 767 O O . ARG A 1 98 ? 0.836 -13.179 -7.274 1.00 91.38 98 ARG A O 1
#

Secondary structure (DSSP, 8-state):
-HHHHHHHHHHHHHHHHHHHHHHHT--------------PPP-PPPP-TT-S-EEE--B-S--SSTTS-SB-SS-EEEET-GGGGSTTTHHHHHHHH-

Foldseek 3Di:
DVVVVVVVVVVVVVVVVVVVVVVVPPDCPDDPPPPPDPPDDDDDDDDDVLRDWDWDFAQAPDFPDPPADRGDPDIDTLPPDVVCVDPPNVRSSVVRVD